Protein AF-A0A8C4VIY1-F1 (afdb_monomer)

Foldseek 3Di:
DPDPVVVVVVVVVVVVCVVVVVVVVLVVCVVCLVVCLVVDPCRVVVVVVSVVVVVVVVVVVVVVVVCCVVPVDPPPPPPPPD

Secondary structure (DSSP, 8-state):
---HHHHHHHHHHHHHHHHHHHHHHHHHHHHHHHHHTTTSTTTTHHHHHHHHHHHHHTHHHHHHHHHHHH-TTSS-------

Structure (mmCIF, N/CA/C/O backbone):
data_AF-A0A8C4VIY1-F1
#
_entry.id   AF-A0A8C4VIY1-F1
#
loop_
_atom_site.group_PDB
_atom_site.id
_atom_site.type_symbol
_atom_site.label_atom_id
_atom_site.label_alt_id
_atom_site.label_comp_id
_atom_site.label_asym_id
_atom_site.label_entity_id
_atom_site.label_seq_id
_atom_site.pdbx_PDB_ins_code
_atom_site.Cartn_x
_atom_site.Cartn_y
_atom_site.Cartn_z
_atom_site.occupancy
_atom_site.B_iso_or_equiv
_atom_site.auth_seq_id
_atom_site.auth_comp_id
_atom_site.auth_asym_id
_atom_site.auth_atom_id
_atom_site.pdbx_PDB_model_num
ATOM 1 N N . ILE A 1 1 ? -2.783 -7.910 33.118 1.00 66.62 1 ILE A N 1
ATOM 2 C CA . ILE A 1 1 ? -4.019 -7.583 32.368 1.00 66.62 1 ILE A CA 1
ATOM 3 C C . ILE A 1 1 ? -3.774 -6.222 31.739 1.00 66.62 1 ILE A C 1
ATOM 5 O O . ILE A 1 1 ? -3.618 -5.262 32.481 1.00 66.62 1 ILE A O 1
ATOM 9 N N . VAL A 1 2 ? -3.584 -6.149 30.421 1.00 64.44 2 VAL A N 1
ATOM 10 C CA . VAL A 1 2 ? -3.416 -4.852 29.745 1.00 64.44 2 VAL A CA 1
ATOM 11 C C . VAL A 1 2 ? -4.787 -4.165 29.732 1.00 64.44 2 VAL A C 1
ATOM 13 O O . VAL A 1 2 ? -5.759 -4.823 29.359 1.00 64.44 2 VAL A O 1
ATOM 16 N N . PRO A 1 3 ? -4.912 -2.901 30.172 1.00 79.44 3 PRO A N 1
ATOM 17 C CA . PRO A 1 3 ? -6.190 -2.198 30.149 1.00 79.44 3 PRO A CA 1
ATOM 18 C C . PRO A 1 3 ? -6.702 -2.052 28.708 1.00 79.44 3 PRO A C 1
ATOM 20 O O . PRO A 1 3 ? -5.918 -1.815 27.788 1.00 79.44 3 PRO A O 1
ATOM 23 N N . ALA A 1 4 ? -8.016 -2.196 28.507 1.00 78.00 4 ALA A N 1
ATOM 24 C CA . ALA A 1 4 ? -8.648 -2.156 27.183 1.00 78.00 4 ALA A CA 1
ATOM 25 C C . ALA A 1 4 ? -8.352 -0.848 26.421 1.00 78.00 4 ALA A C 1
ATOM 27 O O . ALA A 1 4 ? -8.118 -0.878 25.215 1.00 78.00 4 ALA A O 1
ATOM 28 N N . GLU A 1 5 ? -8.257 0.268 27.151 1.00 80.25 5 GLU A N 1
ATOM 29 C CA . GLU A 1 5 ? -7.843 1.593 26.666 1.00 80.25 5 GLU A CA 1
ATOM 30 C C . GLU A 1 5 ? -6.480 1.541 25.943 1.00 80.25 5 GLU A C 1
ATOM 32 O O . GLU A 1 5 ? -6.312 2.055 24.838 1.00 80.25 5 GLU A O 1
ATOM 37 N N . ALA A 1 6 ? -5.498 0.868 26.555 1.00 83.38 6 ALA A N 1
ATOM 38 C CA . ALA A 1 6 ? -4.144 0.763 26.023 1.00 83.38 6 ALA A CA 1
ATOM 39 C C . ALA A 1 6 ? -4.095 -0.154 24.795 1.00 83.38 6 ALA A C 1
ATOM 41 O O . ALA A 1 6 ? -3.378 0.138 23.841 1.00 83.38 6 ALA A O 1
ATOM 42 N N . MET A 1 7 ? -4.890 -1.230 24.786 1.00 87.75 7 MET A N 1
ATOM 43 C CA . MET A 1 7 ? -5.019 -2.103 23.616 1.00 87.75 7 MET A CA 1
ATOM 44 C C . MET A 1 7 ? -5.618 -1.348 22.425 1.00 87.75 7 MET A C 1
ATOM 46 O O . MET A 1 7 ? -5.081 -1.419 21.321 1.00 87.75 7 MET A O 1
ATOM 50 N N . ALA A 1 8 ? -6.688 -0.581 22.649 1.00 89.56 8 ALA A N 1
ATOM 51 C CA . ALA A 1 8 ? -7.300 0.240 21.612 1.00 89.56 8 ALA A CA 1
ATOM 52 C C . ALA A 1 8 ? -6.299 1.258 21.049 1.00 89.56 8 ALA A C 1
ATOM 54 O O . ALA A 1 8 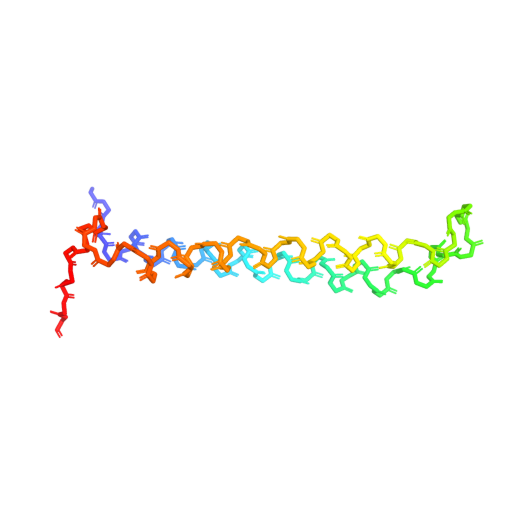? -6.161 1.358 19.831 1.00 89.56 8 ALA A O 1
ATOM 55 N N . LEU A 1 9 ? -5.549 1.956 21.909 1.00 92.94 9 LEU A N 1
ATOM 56 C CA . LEU A 1 9 ? -4.529 2.915 21.479 1.00 92.94 9 LEU A CA 1
ATOM 57 C C . LEU A 1 9 ? -3.450 2.259 20.605 1.00 92.94 9 LEU A C 1
ATOM 59 O O . LEU A 1 9 ? -3.115 2.788 19.547 1.00 92.94 9 LEU A O 1
ATOM 63 N N . VAL A 1 10 ? -2.937 1.093 21.012 1.00 92.94 10 VAL A N 1
ATOM 64 C CA . VAL A 1 10 ? -1.937 0.344 20.235 1.00 92.94 10 VAL A CA 1
ATOM 65 C C . VAL A 1 10 ? -2.488 -0.031 18.861 1.00 92.94 10 VAL A C 1
ATOM 67 O O . VAL A 1 10 ? -1.814 0.194 17.859 1.00 92.94 10 VAL A O 1
ATOM 70 N N . VAL A 1 11 ? -3.722 -0.534 18.784 1.00 94.44 11 VAL A N 1
ATOM 71 C CA . VAL A 1 11 ? -4.361 -0.882 17.504 1.00 94.44 11 VAL A CA 1
ATOM 72 C C . VAL A 1 11 ? -4.516 0.345 16.600 1.00 94.44 11 VAL A C 1
ATOM 74 O O . VAL A 1 11 ? -4.207 0.255 15.414 1.00 94.44 11 VAL A O 1
ATOM 77 N N . HIS A 1 12 ? -4.914 1.501 17.140 1.00 92.44 12 HIS A N 1
ATOM 78 C CA . HIS A 1 12 ? -5.018 2.741 16.360 1.00 92.44 12 HIS A CA 1
ATOM 79 C C . HIS A 1 12 ? -3.656 3.203 15.838 1.00 92.44 12 HIS A C 1
ATOM 81 O O . HIS A 1 12 ? -3.540 3.557 14.667 1.00 92.44 12 HIS A O 1
ATOM 87 N N . ILE A 1 13 ? -2.611 3.158 16.672 1.00 96.31 13 ILE A N 1
ATOM 88 C CA . ILE A 1 13 ? -1.248 3.508 16.252 1.00 96.31 13 ILE A CA 1
ATOM 89 C C . ILE A 1 13 ? -0.784 2.573 15.134 1.00 96.31 13 ILE A C 1
ATOM 91 O O . ILE A 1 13 ? -0.293 3.047 14.112 1.00 96.31 13 ILE A O 1
ATOM 95 N N . LEU A 1 14 ? -0.976 1.261 15.288 1.00 96.00 14 LEU A N 1
ATOM 96 C CA . LEU A 1 14 ? -0.614 0.280 14.265 1.00 96.00 14 LEU A CA 1
ATOM 97 C C . LEU A 1 14 ? -1.389 0.503 12.961 1.00 96.00 14 LEU A C 1
ATOM 99 O O . LEU A 1 14 ? -0.788 0.452 11.891 1.00 96.00 14 LEU A O 1
ATOM 103 N N . ALA A 1 15 ? -2.687 0.807 13.034 1.00 94.81 15 ALA A N 1
ATOM 104 C CA . ALA A 1 15 ? -3.500 1.126 11.863 1.00 94.81 15 ALA A CA 1
ATOM 105 C C . ALA A 1 15 ? -3.008 2.402 11.156 1.00 94.81 15 ALA A C 1
ATOM 107 O O . ALA A 1 15 ? -2.853 2.409 9.934 1.00 94.81 15 ALA A O 1
ATOM 108 N N . CYS A 1 16 ? -2.686 3.456 11.913 1.00 96.06 16 CYS A N 1
ATOM 109 C CA . CYS A 1 16 ? -2.118 4.694 11.378 1.00 96.06 16 CYS A CA 1
ATOM 110 C C . CYS A 1 16 ? -0.747 4.467 10.729 1.00 96.06 16 CYS A C 1
ATOM 112 O O . CYS A 1 16 ? -0.503 4.966 9.631 1.00 96.06 16 CYS A O 1
ATOM 114 N N . LEU A 1 17 ? 0.140 3.702 11.372 1.00 96.44 17 LEU A N 1
ATOM 115 C CA . LEU A 1 17 ? 1.458 3.356 10.829 1.00 96.44 17 LEU A CA 1
ATOM 116 C C . LEU A 1 17 ? 1.339 2.510 9.557 1.00 96.44 17 LEU A C 1
ATOM 118 O O . LEU A 1 17 ? 2.032 2.776 8.580 1.00 96.44 17 LEU A O 1
ATOM 122 N N . LEU A 1 18 ? 0.431 1.532 9.536 1.00 93.81 18 LEU A N 1
ATOM 123 C CA . LEU A 1 18 ? 0.181 0.702 8.358 1.00 93.81 18 LEU A CA 1
ATOM 124 C C . LEU A 1 1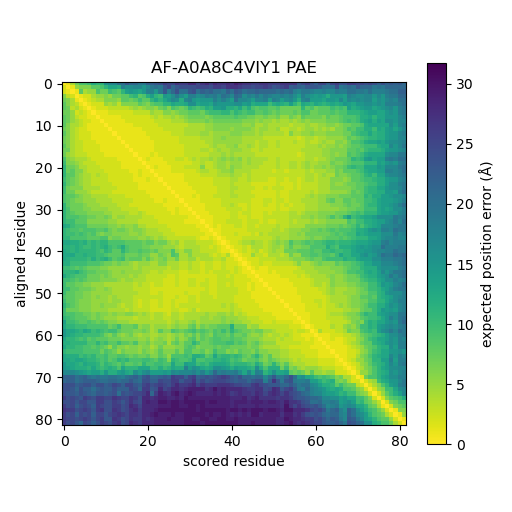8 ? -0.362 1.539 7.192 1.00 93.81 18 LEU A C 1
ATOM 126 O O . LEU A 1 18 ? 0.118 1.416 6.063 1.00 93.81 18 LEU A O 1
ATOM 130 N N . GLY A 1 19 ? -1.342 2.406 7.463 1.00 92.88 19 GLY A N 1
ATOM 131 C CA . GLY A 1 19 ? -1.942 3.276 6.455 1.00 92.88 19 GLY A CA 1
ATOM 132 C C . GLY A 1 19 ? -0.937 4.275 5.883 1.00 92.88 19 GLY A C 1
ATOM 133 O O . GLY A 1 19 ? -0.772 4.366 4.666 1.00 92.88 19 GLY A O 1
ATOM 134 N N . THR A 1 20 ? -0.207 4.979 6.752 1.00 95.56 20 THR A N 1
ATOM 135 C CA . THR A 1 20 ? 0.819 5.945 6.326 1.00 95.56 20 THR A CA 1
ATOM 136 C C . THR A 1 20 ? 1.985 5.266 5.613 1.00 95.56 20 THR A C 1
ATOM 138 O O . THR A 1 20 ? 2.410 5.759 4.572 1.00 95.56 20 THR A O 1
ATOM 141 N N . GLY A 1 21 ? 2.451 4.109 6.089 1.00 95.44 21 GLY A N 1
ATOM 142 C CA . GLY A 1 21 ? 3.503 3.330 5.432 1.00 95.44 21 GLY A CA 1
ATOM 143 C C . GLY A 1 21 ? 3.108 2.885 4.022 1.00 95.44 21 GLY A C 1
ATOM 144 O O . GLY A 1 21 ? 3.880 3.068 3.081 1.00 95.44 21 GLY A O 1
ATOM 145 N N . SER A 1 22 ? 1.879 2.387 3.854 1.00 91.81 22 SER A N 1
ATOM 146 C CA . SER A 1 22 ? 1.347 1.990 2.542 1.00 91.81 22 SER A CA 1
ATOM 147 C C . SER A 1 22 ? 1.277 3.177 1.575 1.00 91.81 22 SER A C 1
ATOM 149 O O . SER A 1 22 ? 1.676 3.068 0.415 1.00 91.81 22 SER A O 1
ATOM 151 N N . TRP A 1 23 ? 0.825 4.338 2.058 1.00 91.44 23 TRP A N 1
ATOM 152 C CA . TRP A 1 23 ? 0.744 5.558 1.255 1.00 91.44 23 TRP A CA 1
ATOM 153 C C . TRP A 1 23 ? 2.125 6.094 0.863 1.00 91.44 23 TRP A C 1
ATOM 155 O O . TRP A 1 23 ? 2.351 6.437 -0.299 1.00 91.44 23 TRP A O 1
ATOM 165 N N . VAL A 1 24 ? 3.068 6.137 1.806 1.00 96.31 24 VAL A N 1
ATOM 166 C CA . VAL A 1 24 ? 4.452 6.564 1.552 1.00 96.31 24 VAL A CA 1
ATOM 167 C C . VAL A 1 24 ? 5.117 5.653 0.523 1.00 96.31 24 VAL A C 1
ATOM 169 O O . VAL A 1 24 ? 5.755 6.164 -0.393 1.00 96.31 24 VAL A O 1
ATOM 172 N N . ALA A 1 25 ? 4.917 4.335 0.607 1.00 93.81 25 ALA A N 1
ATOM 173 C CA . ALA A 1 25 ? 5.456 3.388 -0.369 1.00 93.81 25 ALA A CA 1
ATOM 174 C C . ALA A 1 25 ? 4.940 3.663 -1.792 1.00 93.81 25 ALA A C 1
ATOM 176 O O . ALA A 1 25 ? 5.733 3.723 -2.730 1.00 93.81 25 ALA A O 1
ATOM 177 N N . ILE A 1 26 ? 3.633 3.906 -1.957 1.00 93.06 26 ILE A 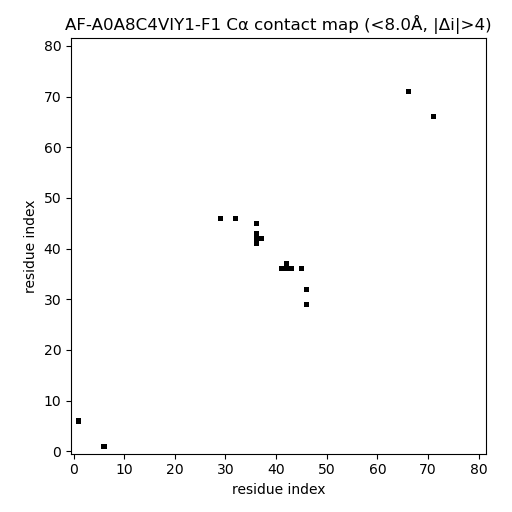N 1
ATOM 178 C CA . ILE A 1 26 ? 3.045 4.256 -3.261 1.00 93.06 26 ILE A CA 1
ATOM 179 C C . ILE A 1 26 ? 3.653 5.553 -3.807 1.00 93.06 26 ILE A C 1
ATOM 181 O O . ILE A 1 26 ? 4.072 5.590 -4.962 1.00 93.06 26 ILE A O 1
ATOM 185 N N . ASN A 1 27 ? 3.744 6.604 -2.988 1.00 93.81 27 ASN A N 1
ATOM 186 C CA . ASN A 1 27 ? 4.335 7.876 -3.415 1.00 93.81 27 ASN A CA 1
ATOM 187 C C . ASN A 1 27 ? 5.825 7.733 -3.762 1.00 93.81 27 ASN A C 1
ATOM 189 O O . ASN A 1 27 ? 6.273 8.306 -4.752 1.00 93.81 27 ASN A O 1
ATOM 193 N N . GLY A 1 28 ? 6.576 6.934 -2.999 1.00 94.94 28 GLY A N 1
ATOM 194 C CA . GLY A 1 28 ? 7.973 6.612 -3.290 1.00 94.94 28 GLY A CA 1
ATOM 195 C C . GLY A 1 28 ? 8.133 5.942 -4.653 1.00 94.94 28 GLY A C 1
ATOM 196 O O . GLY A 1 28 ? 8.920 6.411 -5.472 1.00 94.94 28 GLY A O 1
ATOM 197 N N . MET A 1 29 ? 7.303 4.934 -4.950 1.00 93.50 29 MET A N 1
ATOM 198 C CA . MET A 1 29 ? 7.290 4.299 -6.272 1.00 93.50 29 MET A CA 1
ATOM 199 C C . MET A 1 29 ? 7.016 5.312 -7.388 1.00 93.50 29 MET A C 1
ATOM 201 O O . MET A 1 29 ? 7.704 5.287 -8.401 1.00 93.50 29 MET A O 1
ATOM 205 N N . TRP A 1 30 ? 6.059 6.231 -7.210 1.00 92.56 30 TRP A N 1
ATOM 206 C CA . TRP A 1 30 ? 5.756 7.273 -8.203 1.00 92.56 30 TRP A CA 1
ATOM 207 C C . TRP A 1 30 ? 6.911 8.250 -8.443 1.00 92.56 30 TRP A C 1
ATOM 209 O O . TRP A 1 30 ? 7.090 8.700 -9.574 1.00 92.56 30 TRP A O 1
ATOM 219 N N . VAL A 1 31 ? 7.696 8.569 -7.412 1.00 95.19 31 VAL A N 1
ATOM 220 C CA . VAL A 1 31 ? 8.887 9.427 -7.535 1.00 95.19 31 VAL A CA 1
ATOM 221 C C . VAL A 1 31 ? 10.017 8.708 -8.273 1.00 95.19 31 VAL A C 1
ATOM 223 O O . VAL A 1 31 ? 10.726 9.330 -9.063 1.00 95.19 31 VAL A O 1
ATOM 226 N N . GLU A 1 32 ? 10.184 7.406 -8.047 1.00 94.31 32 GLU A N 1
ATOM 227 C CA . GLU A 1 32 ? 11.230 6.602 -8.693 1.00 94.31 32 GLU A CA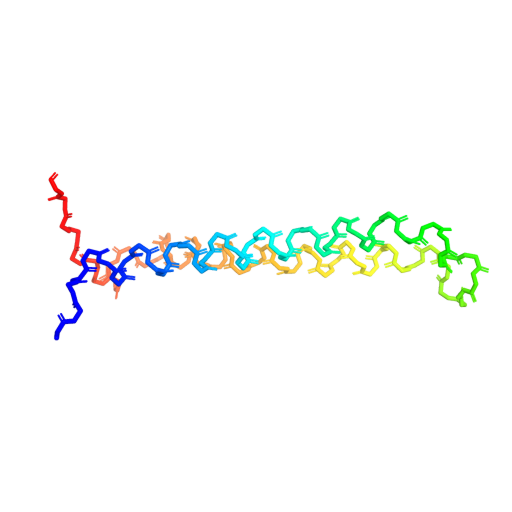 1
ATOM 228 C C . GLU A 1 32 ? 10.871 6.189 -10.125 1.00 94.31 32 GLU A C 1
ATOM 230 O O . GLU A 1 32 ? 11.748 5.967 -10.961 1.00 94.31 32 GLU A O 1
ATOM 235 N N . LEU A 1 33 ? 9.579 6.125 -10.436 1.00 92.44 33 LEU A N 1
ATOM 236 C CA . LEU A 1 33 ? 9.057 5.642 -11.706 1.00 92.44 33 LEU A CA 1
ATOM 237 C C . LEU A 1 33 ? 9.680 6.326 -12.948 1.00 92.44 33 LEU A C 1
ATOM 239 O O . LEU A 1 33 ? 10.094 5.599 -13.853 1.00 92.44 33 LEU A O 1
ATOM 243 N N . PRO A 1 34 ? 9.855 7.663 -13.025 1.00 90.12 34 PRO A N 1
ATOM 244 C CA . PRO A 1 34 ? 10.478 8.313 -14.183 1.00 90.12 34 PRO A CA 1
ATOM 245 C C . PRO A 1 34 ? 11.943 7.910 -14.405 1.00 90.12 34 PRO A C 1
ATOM 247 O O . PRO A 1 34 ? 12.441 8.005 -15.525 1.00 90.12 34 PRO A O 1
ATOM 250 N N 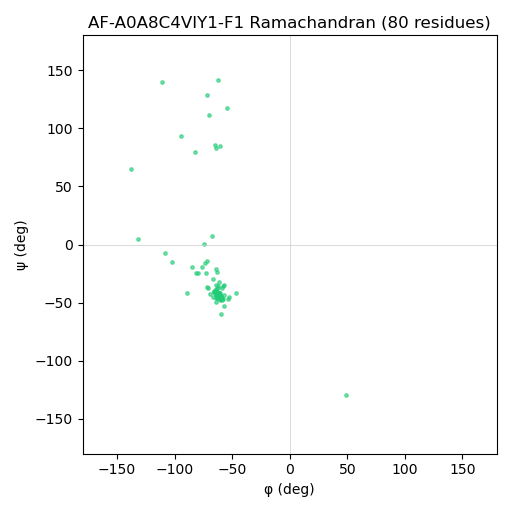. LEU A 1 35 ? 12.639 7.452 -13.359 1.00 92.25 35 LEU A N 1
ATOM 251 C CA . LEU A 1 35 ? 14.017 6.957 -13.448 1.00 92.25 35 LEU A CA 1
ATOM 252 C C . LEU A 1 35 ? 14.079 5.504 -13.948 1.00 92.25 35 LEU A C 1
ATOM 254 O O . LEU A 1 35 ? 15.101 5.083 -14.496 1.00 92.25 35 LEU A O 1
ATOM 258 N N . ILE A 1 36 ? 13.000 4.739 -13.752 1.00 92.19 36 ILE A N 1
ATOM 259 C CA . ILE A 1 36 ? 12.879 3.322 -14.124 1.00 92.19 36 ILE A CA 1
ATOM 260 C C . ILE A 1 36 ? 12.345 3.174 -15.555 1.00 92.19 36 ILE A C 1
ATOM 262 O O . ILE A 1 36 ? 12.881 2.371 -16.317 1.00 92.19 36 ILE A O 1
ATOM 266 N N . VAL A 1 37 ? 11.350 3.981 -15.941 1.00 92.62 37 VAL A N 1
ATOM 267 C CA . VAL A 1 37 ? 10.669 3.939 -17.253 1.00 92.62 37 VAL A CA 1
ATOM 268 C C . VAL A 1 37 ? 11.624 3.843 -18.458 1.00 92.62 37 VAL A C 1
ATOM 270 O O . VAL A 1 37 ? 11.345 3.048 -19.351 1.00 92.62 37 VAL A O 1
ATOM 273 N N . PRO A 1 38 ? 12.761 4.567 -18.526 1.00 91.88 38 PRO A N 1
ATOM 274 C CA . PRO A 1 38 ? 13.666 4.478 -19.677 1.00 91.88 38 PRO A CA 1
ATOM 275 C C . PRO A 1 38 ? 14.485 3.180 -19.753 1.00 91.88 38 PRO A C 1
ATOM 277 O O . PRO A 1 38 ? 15.106 2.915 -20.779 1.00 91.88 38 PRO A O 1
ATOM 280 N N . ARG A 1 39 ? 14.565 2.410 -18.661 1.00 91.25 39 ARG A N 1
ATOM 281 C CA . ARG A 1 39 ? 15.453 1.239 -18.527 1.00 91.25 39 ARG A CA 1
ATOM 282 C C . ARG A 1 39 ? 14.731 -0.093 -18.701 1.00 91.25 39 ARG A C 1
ATOM 284 O O . ARG A 1 39 ? 15.384 -1.121 -18.849 1.00 91.25 39 ARG A O 1
ATOM 291 N N . VAL A 1 40 ? 13.408 -0.073 -18.641 1.00 90.44 40 VAL A N 1
ATOM 292 C CA . VAL A 1 40 ? 12.546 -1.253 -18.591 1.00 90.44 40 VAL A CA 1
ATOM 293 C C . VAL A 1 40 ? 11.767 -1.391 -19.903 1.00 90.44 40 VAL A C 1
ATOM 295 O O . VAL A 1 40 ? 11.327 -0.379 -20.457 1.00 90.44 40 VAL A O 1
ATOM 298 N N . PRO A 1 41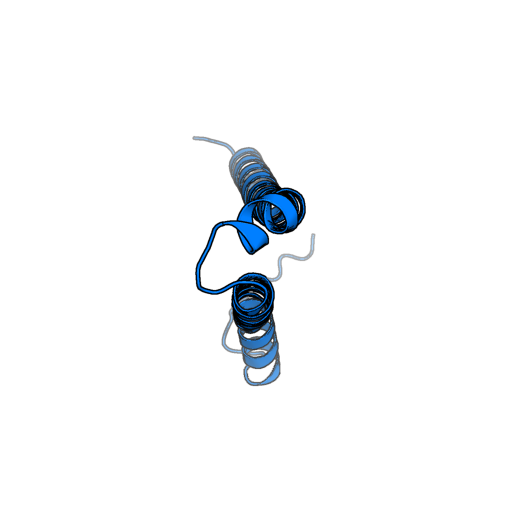 ? 11.599 -2.612 -20.437 1.00 92.06 41 PRO A N 1
ATOM 299 C CA . PRO A 1 41 ? 10.941 -2.827 -21.727 1.00 92.06 41 PRO A CA 1
ATOM 300 C C . PRO A 1 41 ? 9.459 -2.415 -21.734 1.00 92.06 41 PRO A C 1
ATOM 302 O O . PRO A 1 41 ? 8.898 -2.150 -22.795 1.00 92.06 41 PRO A O 1
ATOM 305 N N . GLU A 1 42 ? 8.823 -2.331 -20.566 1.00 89.00 42 GLU A N 1
ATOM 306 C CA . GLU A 1 42 ? 7.427 -1.931 -20.385 1.00 89.00 42 GLU A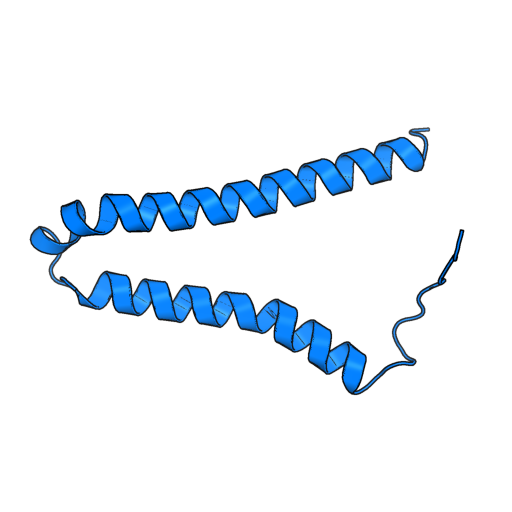 CA 1
ATOM 307 C C . GLU A 1 42 ? 7.210 -0.415 -20.520 1.00 89.00 42 GLU A C 1
ATOM 309 O O . GLU A 1 42 ? 6.082 0.026 -20.739 1.00 89.00 42 GLU A O 1
ATOM 314 N N . GLY A 1 43 ? 8.257 0.406 -20.382 1.00 90.12 43 GLY A N 1
ATOM 315 C CA . GLY A 1 43 ? 8.164 1.862 -20.492 1.00 90.12 43 GLY A CA 1
ATOM 316 C C . GLY A 1 43 ? 7.023 2.472 -19.663 1.00 90.12 43 GLY A C 1
ATOM 317 O O . GLY A 1 43 ? 6.859 2.190 -18.475 1.00 90.12 43 GLY A O 1
ATOM 318 N N . TRP A 1 44 ? 6.200 3.309 -20.302 1.00 89.75 44 TRP A N 1
ATOM 319 C CA . TRP A 1 44 ? 5.068 3.996 -19.664 1.00 89.75 44 TRP A CA 1
ATOM 320 C C . TRP A 1 44 ? 3.853 3.099 -19.378 1.00 89.75 44 TRP A C 1
ATOM 322 O O . TRP A 1 44 ? 2.878 3.581 -18.806 1.00 89.75 44 TRP A O 1
ATOM 332 N N . TYR A 1 45 ? 3.891 1.801 -19.695 1.00 91.88 45 TYR A N 1
ATOM 333 C CA . TYR A 1 45 ? 2.841 0.880 -19.248 1.00 91.88 45 TYR A CA 1
ATOM 334 C C . TYR A 1 45 ? 2.930 0.586 -17.742 1.00 91.88 45 TYR A C 1
ATOM 336 O O . TYR A 1 45 ? 1.911 0.304 -17.116 1.00 91.88 45 TYR A O 1
ATOM 344 N N . LEU A 1 46 ? 4.108 0.733 -17.122 1.00 91.19 46 LEU A N 1
ATOM 345 C CA . LEU A 1 46 ? 4.291 0.569 -15.671 1.00 91.19 46 LEU A CA 1
ATOM 346 C C . LEU A 1 46 ? 3.409 1.490 -14.810 1.00 91.19 46 LEU A C 1
ATOM 348 O O . LEU A 1 46 ? 2.693 0.964 -13.956 1.00 91.19 46 LEU A O 1
ATOM 352 N N . PRO A 1 47 ? 3.394 2.828 -15.007 1.00 91.12 47 PRO A N 1
ATOM 353 C CA . PRO A 1 47 ? 2.468 3.694 -14.279 1.00 91.12 47 PRO A CA 1
ATOM 354 C C . PRO A 1 47 ? 1.012 3.304 -14.511 1.00 91.12 47 PRO A C 1
ATOM 356 O O . PRO A 1 47 ? 0.214 3.392 -13.586 1.00 91.12 47 PRO A O 1
ATOM 359 N N . SER A 1 48 ? 0.654 2.861 -15.720 1.00 92.69 48 SER A N 1
ATOM 360 C CA . SER A 1 48 ? -0.709 2.417 -16.024 1.00 92.69 48 SER A CA 1
ATOM 361 C C . SER A 1 48 ? -1.095 1.156 -15.247 1.00 92.69 48 SER A C 1
ATOM 363 O O . SER A 1 48 ? -2.210 1.069 -14.741 1.00 92.69 48 SER A O 1
ATOM 365 N N . TYR A 1 49 ? -0.187 0.191 -15.088 1.00 92.19 49 TYR A N 1
ATOM 366 C CA . TYR A 1 49 ? -0.437 -0.968 -14.227 1.00 92.19 49 TYR A CA 1
ATOM 367 C C . TYR A 1 49 ? -0.546 -0.564 -12.756 1.00 92.19 49 TYR A C 1
ATOM 369 O O . TYR A 1 49 ? -1.439 -1.033 -12.050 1.00 92.19 49 TYR A O 1
ATOM 377 N N . LEU A 1 50 ? 0.313 0.354 -12.306 1.00 92.38 50 LEU A N 1
ATOM 378 C CA . LEU A 1 50 ? 0.294 0.864 -10.940 1.00 92.38 50 LEU A CA 1
ATOM 379 C C . LEU A 1 50 ? -1.021 1.591 -10.616 1.00 92.38 50 LEU A C 1
ATOM 381 O O . LEU A 1 50 ? -1.611 1.331 -9.569 1.00 92.38 50 LEU A O 1
ATOM 385 N N . THR A 1 51 ? -1.521 2.455 -11.506 1.00 93.06 51 THR A N 1
ATOM 386 C CA . THR A 1 51 ? -2.809 3.138 -11.296 1.00 93.06 51 THR A CA 1
ATOM 387 C C . THR A 1 51 ? -3.953 2.139 -11.200 1.00 93.06 51 THR A C 1
ATOM 389 O O . THR A 1 51 ? -4.748 2.228 -10.270 1.00 93.06 51 THR A O 1
ATOM 392 N N . VAL A 1 52 ? -4.018 1.151 -12.096 1.00 94.25 52 VAL A N 1
ATOM 393 C CA . VAL A 1 52 ? -5.063 0.118 -12.069 1.00 94.25 52 VAL A CA 1
ATOM 394 C C . VAL A 1 52 ? -5.039 -0.661 -10.749 1.00 94.25 52 VAL A C 1
ATOM 396 O O . VAL A 1 52 ? -6.088 -0.840 -10.132 1.00 94.25 52 VAL A O 1
ATOM 399 N N . LEU A 1 53 ? -3.859 -1.057 -10.263 1.00 92.62 53 LEU A N 1
ATOM 400 C CA . LEU A 1 53 ? -3.707 -1.736 -8.971 1.00 92.62 53 LEU A CA 1
ATOM 401 C C . LEU A 1 53 ? -4.173 -0.870 -7.789 1.00 92.62 53 LEU A C 1
ATOM 403 O O . LEU A 1 53 ? -4.866 -1.368 -6.901 1.00 92.62 53 LEU A O 1
ATOM 407 N N . ILE A 1 54 ? -3.856 0.429 -7.791 1.00 91.69 54 ILE A N 1
ATOM 408 C CA . ILE A 1 54 ? -4.326 1.373 -6.762 1.00 91.69 54 ILE A CA 1
ATOM 409 C C . ILE A 1 54 ? -5.856 1.486 -6.791 1.00 91.69 54 ILE A C 1
ATOM 411 O O . ILE A 1 54 ? -6.500 1.471 -5.742 1.00 91.69 54 ILE A O 1
ATOM 415 N N . GLN A 1 55 ? -6.466 1.532 -7.977 1.00 91.88 55 GLN A N 1
ATOM 416 C CA . GLN A 1 55 ? -7.925 1.560 -8.095 1.00 91.88 55 GLN A CA 1
ATOM 417 C C . GLN A 1 55 ? -8.568 0.275 -7.560 1.00 91.88 55 GLN A C 1
ATOM 419 O O . GLN A 1 55 ? -9.591 0.351 -6.880 1.00 91.88 55 GLN A O 1
ATOM 424 N N . PHE A 1 56 ? -7.952 -0.887 -7.787 1.00 92.75 56 PHE A N 1
ATOM 425 C CA . PHE A 1 56 ? -8.402 -2.141 -7.181 1.00 92.75 56 PHE A CA 1
ATOM 426 C C . PHE A 1 56 ? -8.311 -2.125 -5.651 1.00 92.75 56 PHE A C 1
ATOM 428 O O . PHE A 1 56 ? -9.210 -2.644 -4.992 1.00 92.75 56 PHE A O 1
ATOM 435 N N . ALA A 1 57 ? -7.299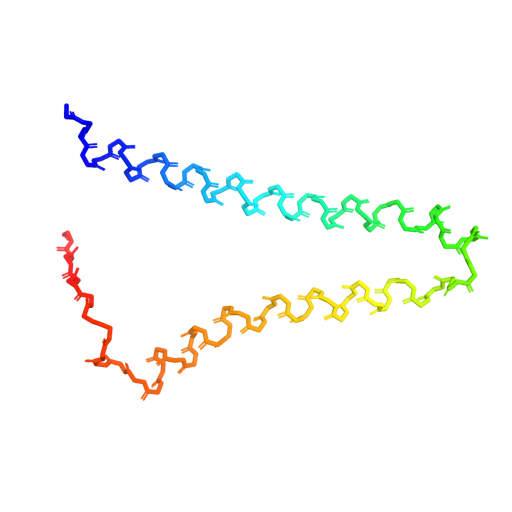 -1.481 -5.062 1.00 89.12 57 ALA A N 1
ATOM 436 C CA . ALA A 1 57 ? -7.212 -1.335 -3.607 1.00 89.12 57 ALA A CA 1
ATOM 437 C C . ALA A 1 57 ? -8.406 -0.549 -3.019 1.00 89.12 57 ALA A C 1
ATOM 439 O O . ALA A 1 57 ? -8.886 -0.873 -1.932 1.00 89.12 57 ALA A O 1
ATOM 440 N N . ASN A 1 58 ? -8.962 0.413 -3.767 1.00 88.44 58 ASN A N 1
ATOM 441 C CA . ASN A 1 58 ? -10.158 1.165 -3.365 1.00 88.44 58 ASN A CA 1
ATOM 442 C C . ASN A 1 58 ? -11.461 0.341 -3.423 1.00 88.44 58 ASN A C 1
ATOM 444 O O . ASN A 1 58 ? -12.470 0.741 -2.837 1.00 88.44 58 ASN A O 1
ATOM 448 N N . VAL A 1 59 ? -11.455 -0.828 -4.075 1.00 90.44 59 VAL A N 1
ATOM 449 C CA . VAL A 1 59 ? -12.615 -1.734 -4.107 1.00 90.44 59 VAL A CA 1
ATOM 450 C C . VAL A 1 59 ? -12.905 -2.309 -2.719 1.00 90.44 59 VAL A C 1
ATOM 452 O O . VAL A 1 59 ? -14.066 -2.542 -2.404 1.00 90.44 59 VAL A O 1
ATOM 455 N N . GLY A 1 60 ? -11.896 -2.482 -1.858 1.00 84.88 60 GLY A N 1
ATOM 456 C CA . GLY A 1 60 ? -12.084 -2.993 -0.494 1.00 84.88 60 GLY A CA 1
ATOM 457 C C . GLY A 1 60 ? -13.018 -2.118 0.358 1.00 84.88 60 GLY A C 1
ATOM 458 O O . GLY A 1 60 ? -14.072 -2.596 0.783 1.00 84.88 60 GLY A O 1
ATOM 459 N N . PRO A 1 61 ? -12.698 -0.827 0.574 1.00 85.31 61 PRO A N 1
ATOM 460 C CA . PRO A 1 61 ? -13.580 0.107 1.278 1.00 85.31 61 PRO A CA 1
ATOM 461 C C . PRO A 1 61 ? -14.954 0.269 0.619 1.00 85.31 61 PRO A C 1
ATOM 463 O O . PRO A 1 61 ? -15.968 0.355 1.315 1.00 85.31 61 PRO A O 1
ATOM 466 N N . LEU A 1 62 ? -15.006 0.269 -0.719 1.00 85.44 62 LEU A N 1
ATOM 467 C CA . LEU A 1 62 ? -16.265 0.321 -1.459 1.00 85.44 62 LEU A CA 1
ATOM 468 C C . LEU A 1 62 ? -17.131 -0.908 -1.161 1.00 85.44 62 LEU A C 1
ATOM 470 O O . LEU A 1 62 ? -18.317 -0.768 -0.882 1.00 85.44 62 LEU A O 1
ATOM 474 N N . PHE A 1 63 ? -16.541 -2.101 -1.167 1.00 86.25 63 PHE A N 1
ATOM 475 C CA . PHE A 1 63 ? -17.230 -3.348 -0.861 1.00 86.25 63 PHE A CA 1
ATOM 476 C C . PHE A 1 63 ? -17.777 -3.352 0.569 1.00 86.25 63 PHE A C 1
ATOM 478 O O . PHE A 1 63 ? -18.952 -3.652 0.762 1.00 86.25 63 PHE A O 1
ATOM 485 N N . VAL A 1 64 ? -16.977 -2.929 1.555 1.00 84.06 64 VAL A N 1
ATOM 486 C CA . VAL A 1 64 ? -17.428 -2.771 2.950 1.00 84.06 64 VAL A CA 1
ATOM 487 C C . VAL A 1 64 ? -18.606 -1.795 3.033 1.00 84.06 64 VAL A C 1
ATOM 489 O O . VAL A 1 64 ? -19.635 -2.114 3.625 1.00 84.06 64 VAL A O 1
ATOM 492 N N . THR A 1 65 ? -18.506 -0.640 2.374 1.00 84.44 65 THR A N 1
ATOM 493 C CA . THR A 1 65 ? -19.581 0.367 2.347 1.00 84.44 65 THR A CA 1
ATOM 494 C C . THR A 1 65 ? -20.865 -0.185 1.721 1.00 84.44 65 THR A C 1
ATOM 496 O O . THR A 1 65 ? -21.953 0.002 2.266 1.00 84.44 65 THR A O 1
ATOM 499 N N . LEU A 1 66 ? -20.757 -0.913 0.605 1.00 84.00 66 LEU A N 1
ATOM 500 C CA . LEU A 1 66 ? -21.899 -1.555 -0.052 1.00 84.00 66 LEU A CA 1
ATOM 501 C C . LEU A 1 66 ? -22.521 -2.648 0.828 1.00 84.00 66 LEU A C 1
ATOM 503 O O . LEU A 1 66 ? -23.743 -2.726 0.919 1.00 84.00 66 LEU A O 1
ATOM 507 N N . MET A 1 67 ? -21.715 -3.459 1.519 1.00 82.31 67 MET A N 1
ATOM 508 C CA . MET A 1 67 ? -22.218 -4.454 2.473 1.00 82.31 67 MET A CA 1
ATOM 509 C C . MET A 1 67 ? -23.023 -3.806 3.605 1.00 82.31 67 MET A C 1
ATOM 511 O O . MET A 1 67 ? -24.120 -4.274 3.913 1.00 82.31 67 MET A O 1
ATOM 515 N N . HIS A 1 68 ? -22.518 -2.710 4.180 1.00 78.38 68 HIS A N 1
ATOM 516 C CA . HIS A 1 68 ? -23.252 -1.936 5.184 1.00 78.38 68 HIS A CA 1
ATOM 517 C C . HIS A 1 68 ? -24.557 -1.347 4.618 1.00 78.38 68 HIS A C 1
ATOM 519 O O . HIS A 1 68 ? -25.572 -1.345 5.311 1.00 78.38 68 HIS A O 1
ATOM 525 N N . HIS A 1 69 ? -24.563 -0.903 3.356 1.00 77.94 69 HIS A N 1
ATOM 526 C CA . HIS A 1 69 ? -25.754 -0.355 2.701 1.00 77.94 69 HIS A CA 1
ATOM 527 C C . HIS A 1 69 ? -26.841 -1.409 2.428 1.00 77.94 69 HIS A C 1
ATOM 529 O O . HIS A 1 69 ? -28.019 -1.149 2.665 1.00 77.94 69 HIS A O 1
ATOM 535 N N . PHE A 1 70 ? -26.473 -2.604 1.953 1.00 80.00 70 PHE A N 1
ATOM 536 C CA . PHE A 1 70 ? -27.442 -3.650 1.600 1.00 80.00 70 PHE A CA 1
ATOM 537 C C . PHE A 1 70 ? -27.890 -4.518 2.788 1.00 80.00 70 PHE A C 1
ATOM 539 O O . PHE A 1 70 ? -28.936 -5.162 2.700 1.00 80.00 70 PHE A O 1
ATOM 546 N N . GLN A 1 71 ? -27.137 -4.561 3.895 1.00 65.06 71 GLN A N 1
ATOM 547 C CA . GLN A 1 71 ? -27.477 -5.357 5.085 1.00 65.06 71 GLN A CA 1
ATOM 548 C C . GLN A 1 71 ? -27.225 -4.612 6.413 1.00 65.06 71 GLN A C 1
ATOM 550 O O . GLN A 1 71 ? -26.435 -5.080 7.238 1.00 65.06 71 GLN A O 1
ATOM 555 N N . PRO A 1 72 ? -27.955 -3.518 6.701 1.00 59.25 72 PRO A N 1
ATOM 556 C CA . PRO A 1 72 ? -27.750 -2.689 7.897 1.00 59.25 72 PRO A CA 1
ATOM 557 C C . PRO A 1 72 ? -28.096 -3.366 9.246 1.00 59.25 72 PRO A C 1
ATOM 559 O O . PRO A 1 72 ? -28.101 -2.702 10.273 1.00 59.25 72 PRO A O 1
ATOM 562 N N . GLY A 1 73 ? -28.402 -4.673 9.276 1.00 58.53 73 GLY A N 1
ATOM 563 C CA . GLY A 1 73 ? -28.881 -5.389 10.471 1.00 58.53 73 GLY A CA 1
ATOM 564 C C . GLY A 1 73 ? -28.189 -6.718 10.808 1.00 58.53 73 GLY A C 1
ATOM 565 O O . GLY A 1 73 ? -28.639 -7.403 11.723 1.00 58.53 73 GLY A O 1
ATOM 566 N N . ARG A 1 74 ? -27.129 -7.130 10.091 1.00 54.31 74 ARG A N 1
ATOM 567 C CA . ARG A 1 74 ? -26.369 -8.369 10.407 1.00 54.31 74 ARG A CA 1
ATOM 568 C C . ARG A 1 74 ? -24.976 -8.133 10.987 1.00 54.31 74 ARG A C 1
ATOM 570 O O . ARG A 1 74 ? -24.350 -9.087 11.442 1.00 54.31 74 ARG A O 1
ATOM 577 N N . LEU A 1 75 ? -24.514 -6.888 11.010 1.00 56.19 75 LEU A N 1
ATOM 578 C CA . LEU A 1 75 ? -23.346 -6.481 11.778 1.00 56.19 75 LEU A CA 1
ATOM 579 C C . LEU A 1 75 ? -23.882 -5.955 13.104 1.00 56.19 75 LEU A C 1
ATOM 581 O O . LEU A 1 75 ? -24.323 -4.817 13.196 1.00 56.19 75 LEU A O 1
ATOM 585 N N . SER A 1 76 ? -23.953 -6.833 14.105 1.00 48.25 76 SER A N 1
ATOM 586 C CA . SER A 1 76 ? -24.242 -6.441 15.482 1.00 48.25 76 SER A CA 1
ATOM 587 C C . SER A 1 76 ? -23.106 -5.547 15.969 1.00 48.25 76 SER A C 1
ATOM 589 O O . SER A 1 76 ? -22.162 -6.017 16.593 1.00 48.25 76 SER A O 1
ATOM 591 N N . GLU A 1 77 ? -23.170 -4.261 15.649 1.00 55.16 77 GLU A N 1
ATOM 592 C CA . GLU A 1 77 ? -22.457 -3.239 16.390 1.00 55.16 77 GLU A CA 1
ATOM 593 C C . GLU A 1 77 ? -23.156 -3.139 17.752 1.00 55.16 77 GLU A C 1
ATOM 595 O O . GLU A 1 77 ? -24.297 -2.671 17.821 1.00 55.16 77 GLU A O 1
ATOM 600 N N . PRO A 1 78 ? -22.530 -3.537 18.875 1.00 49.16 78 PRO A N 1
ATOM 601 C CA . PRO A 1 78 ? -22.811 -2.848 20.115 1.00 49.16 78 PRO A CA 1
ATOM 602 C C . PRO A 1 78 ? -22.301 -1.422 19.908 1.00 49.16 78 PRO A C 1
ATOM 604 O O . PRO A 1 78 ? -21.158 -1.095 20.221 1.00 49.16 78 PRO A O 1
ATOM 607 N N . VAL A 1 79 ? -23.157 -0.584 19.324 1.00 50.84 79 VAL A N 1
ATOM 608 C CA . VAL A 1 79 ? -23.038 0.866 19.353 1.00 50.84 79 VAL A CA 1
ATOM 609 C C . VAL A 1 79 ? -23.102 1.252 20.827 1.00 50.84 79 VAL A C 1
ATOM 611 O O . VAL A 1 79 ? -24.159 1.525 21.391 1.00 50.84 79 VAL A O 1
ATOM 614 N N . LYS A 1 80 ? -21.951 1.205 21.496 1.00 44.44 80 LYS A N 1
ATOM 615 C CA . LYS A 1 80 ? -21.745 1.881 22.765 1.00 44.44 80 LYS A CA 1
ATOM 616 C C . LYS A 1 80 ? -21.417 3.322 22.403 1.00 44.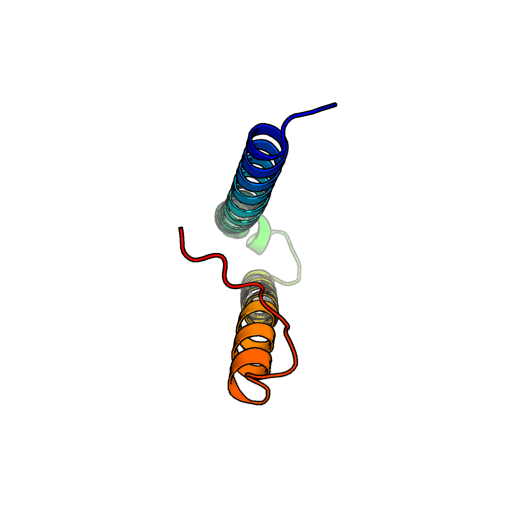44 80 LYS A C 1
ATOM 618 O O . LYS A 1 80 ? -20.255 3.708 22.328 1.00 44.44 80 LYS A O 1
ATOM 623 N N . VAL A 1 81 ? -22.475 4.071 22.094 1.00 45.50 81 VAL A N 1
ATOM 624 C CA . VAL A 1 81 ? -22.464 5.530 22.196 1.00 45.50 81 VAL A CA 1
ATOM 625 C C . VAL A 1 81 ? -22.032 5.835 23.625 1.00 45.50 81 VAL A C 1
ATOM 627 O O . VAL A 1 81 ? -22.642 5.356 24.583 1.00 45.50 81 VAL A O 1
ATOM 630 N N . ILE A 1 82 ? -20.890 6.505 23.717 1.00 41.41 82 ILE A N 1
ATOM 631 C CA . ILE A 1 82 ? -20.372 7.120 24.934 1.00 41.41 82 ILE A CA 1
ATOM 632 C C . ILE A 1 82 ? -21.291 8.285 25.293 1.00 41.41 82 ILE A C 1
ATOM 634 O O . ILE A 1 82 ? -21.690 9.010 24.352 1.00 41.41 82 ILE A O 1
#

Sequence (82 aa):
IVPAEAMALVVHILACLLGTGSWVAINGMWVELPLIVPRVPEGWYLPSYLTVLIQFANVGPLFVTLMHHFQPGRLSEPVKVI

Mean predicted aligned error: 9.15 Å

Radius of gyration: 19.44 Å; Cα contacts (8 Å, |Δi|>4): 9; chains: 1; bounding box: 44×18×54 Å

InterPro domains:
  IPR009357 Solute carrier family 52, riboflavin transporter [PF06237] (7-79)
  IPR009357 Solute carrier family 52, riboflavin transporter [PTHR12929] (5-79)

Solvent-accessible surface area (backbone atoms only — not comparable to full-atom values): 4937 Å² total; per-residue (Å²): 132,82,56,68,70,59,54,52,50,52,52,51,51,51,50,50,51,52,52,52,50,54,51,51,52,54,53,49,51,61,68,48,40,77,75,45,32,85,78,42,96,62,32,78,52,51,64,55,53,52,51,52,53,54,56,56,60,53,47,56,64,49,49,54,52,49,49,49,69,78,44,78,77,77,69,82,70,84,78,74,79,126

Organism: NCBI:txid1825980

pLDDT: mean 84.16, std 14.64, range [41.41, 96.44]